Protein AF-A0A7U6QPN7-F1 (afdb_monomer_lite)

Structure (mmCIF, N/CA/C/O backbone):
data_AF-A0A7U6QPN7-F1
#
_entry.id   AF-A0A7U6QPN7-F1
#
loop_
_atom_site.group_PDB
_atom_site.id
_atom_site.type_symbol
_atom_site.label_atom_id
_atom_site.label_alt_id
_atom_site.label_comp_id
_atom_site.label_asym_id
_atom_site.label_entity_id
_atom_site.label_seq_id
_atom_site.pdbx_PDB_ins_code
_atom_site.Cartn_x
_atom_site.Cartn_y
_atom_site.Cartn_z
_atom_site.occupancy
_atom_site.B_iso_or_equiv
_atom_site.auth_seq_id
_atom_site.auth_comp_id
_atom_site.auth_asym_id
_atom_site.auth_atom_id
_atom_site.pdbx_PDB_model_num
ATOM 1 N N . MET A 1 1 ? 4.375 -50.718 -6.827 1.00 40.81 1 MET A N 1
ATOM 2 C CA . MET A 1 1 ? 3.860 -49.339 -6.701 1.00 40.81 1 MET A CA 1
ATOM 3 C C . MET A 1 1 ? 4.878 -48.419 -7.352 1.00 40.81 1 MET A C 1
ATOM 5 O O . MET A 1 1 ? 5.965 -48.275 -6.810 1.00 40.81 1 MET A O 1
ATOM 9 N N . LEU A 1 2 ? 4.597 -47.904 -8.552 1.00 38.38 2 LEU A N 1
ATOM 10 C CA . LEU A 1 2 ? 5.471 -46.912 -9.179 1.00 38.38 2 LEU A CA 1
ATOM 11 C C . LEU A 1 2 ? 5.199 -45.556 -8.524 1.00 38.38 2 LEU A C 1
ATOM 13 O O . LEU A 1 2 ? 4.115 -45.000 -8.673 1.00 38.38 2 LEU A O 1
ATOM 17 N N . SER A 1 3 ? 6.176 -45.067 -7.765 1.00 46.69 3 SER A N 1
ATOM 18 C CA . SER A 1 3 ? 6.217 -43.690 -7.283 1.00 46.69 3 SER A CA 1
ATOM 19 C C . SER A 1 3 ? 6.539 -42.787 -8.473 1.00 46.69 3 SER A C 1
ATOM 21 O O . SER A 1 3 ? 7.643 -42.858 -9.013 1.00 46.69 3 SER A O 1
ATOM 23 N N . LEU A 1 4 ? 5.569 -41.987 -8.925 1.00 43.97 4 LEU A N 1
ATOM 24 C CA . LEU A 1 4 ? 5.863 -40.873 -9.822 1.00 43.97 4 LEU A CA 1
ATOM 25 C C . LEU A 1 4 ? 6.508 -39.765 -8.981 1.00 43.97 4 LEU A C 1
ATOM 27 O O . LEU A 1 4 ? 5.923 -39.373 -7.967 1.00 43.97 4 LEU A O 1
ATOM 31 N N . PRO A 1 5 ? 7.670 -39.222 -9.379 1.00 49.59 5 PRO A N 1
ATOM 32 C CA . PRO A 1 5 ? 8.179 -38.033 -8.730 1.00 49.59 5 PRO A CA 1
ATOM 33 C C . PRO A 1 5 ? 7.186 -36.911 -9.025 1.00 49.59 5 PRO A C 1
ATOM 35 O O . PRO A 1 5 ? 6.870 -36.634 -10.184 1.00 49.59 5 PRO A O 1
ATOM 38 N N . ALA A 1 6 ? 6.688 -36.259 -7.977 1.00 53.28 6 ALA A N 1
ATOM 39 C CA . ALA A 1 6 ? 6.034 -34.970 -8.105 1.00 53.28 6 ALA A CA 1
ATOM 40 C C . ALA A 1 6 ? 7.101 -33.942 -8.502 1.00 53.28 6 ALA A C 1
ATOM 42 O O . ALA A 1 6 ? 7.541 -33.122 -7.702 1.00 53.28 6 ALA A O 1
ATOM 43 N N . LEU A 1 7 ? 7.530 -33.987 -9.762 1.00 46.75 7 LEU A N 1
ATOM 44 C CA . LEU A 1 7 ? 8.028 -32.808 -10.442 1.00 46.75 7 LEU A CA 1
ATOM 45 C C . LEU A 1 7 ? 6.796 -31.931 -10.646 1.00 46.75 7 LEU A C 1
ATOM 47 O O . LEU A 1 7 ? 6.189 -31.903 -11.714 1.00 46.75 7 LEU A O 1
ATOM 51 N N . ALA A 1 8 ? 6.387 -31.255 -9.570 1.00 49.31 8 ALA A N 1
ATOM 52 C CA . ALA A 1 8 ? 5.677 -30.006 -9.700 1.00 49.31 8 ALA A CA 1
ATOM 53 C C . ALA A 1 8 ? 6.588 -29.151 -10.576 1.00 49.31 8 ALA A C 1
ATOM 55 O O . ALA A 1 8 ? 7.622 -28.657 -10.127 1.00 49.31 8 ALA A O 1
ATOM 56 N N . GLY A 1 9 ? 6.256 -29.087 -11.864 1.00 38.34 9 GLY A N 1
ATOM 57 C CA . GLY A 1 9 ? 6.778 -28.083 -12.762 1.00 38.34 9 GLY A CA 1
ATOM 58 C C . GLY A 1 9 ? 6.315 -26.750 -12.207 1.00 38.34 9 GLY A C 1
ATOM 59 O O . GLY A 1 9 ? 5.303 -26.209 -12.640 1.00 3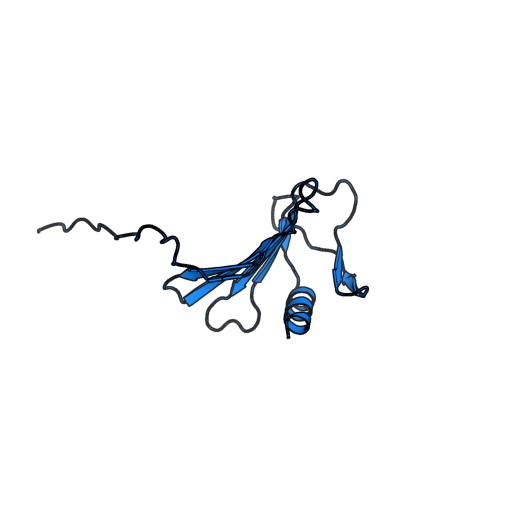8.34 9 GLY A O 1
ATOM 60 N N . TYR A 1 10 ? 7.026 -26.243 -11.202 1.00 45.62 10 TYR A N 1
ATOM 61 C CA . TYR A 1 10 ? 7.094 -24.824 -10.955 1.00 45.62 10 TYR A CA 1
ATOM 62 C C . TYR A 1 10 ? 7.707 -24.294 -12.238 1.00 45.62 10 TYR A C 1
ATOM 64 O O . TYR A 1 10 ? 8.916 -24.399 -12.448 1.00 45.62 10 TYR A O 1
ATOM 72 N N . GLY A 1 11 ? 6.838 -23.881 -13.166 1.00 41.16 11 GLY A N 1
ATOM 73 C CA . GLY A 1 11 ? 7.269 -23.203 -14.371 1.00 41.16 11 GLY A CA 1
ATOM 74 C C . GLY A 1 11 ? 8.285 -22.153 -13.954 1.00 41.16 11 GLY A C 1
ATOM 75 O O . GLY A 1 11 ? 8.136 -21.528 -12.901 1.00 41.16 11 GLY A O 1
ATOM 76 N N . THR A 1 12 ? 9.345 -21.993 -14.739 1.00 44.38 12 THR A N 1
ATOM 77 C CA . THR A 1 12 ? 10.171 -20.793 -14.633 1.00 44.38 12 THR A CA 1
ATOM 78 C C . THR A 1 12 ? 9.196 -19.618 -14.589 1.00 44.38 12 THR A C 1
ATOM 80 O O . THR A 1 12 ? 8.409 -19.538 -15.540 1.00 44.38 12 THR A O 1
ATOM 83 N N . PRO A 1 13 ? 9.148 -18.790 -13.522 1.00 48.97 13 PRO A N 1
ATOM 84 C CA . PRO A 1 13 ? 8.330 -1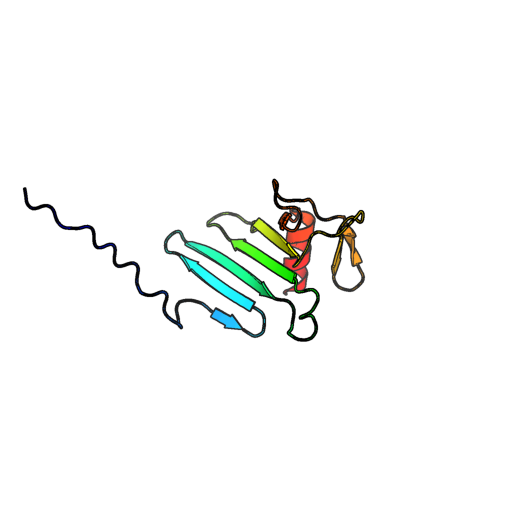7.586 -13.525 1.00 48.97 13 PRO A CA 1
ATOM 85 C C . PRO A 1 13 ? 8.745 -16.845 -14.782 1.00 48.97 13 PRO A C 1
ATOM 87 O O . PRO A 1 13 ? 9.899 -16.423 -14.904 1.00 48.97 13 PRO A O 1
ATOM 90 N N . SER A 1 14 ? 7.894 -16.897 -15.802 1.00 51.81 14 SER A N 1
ATOM 91 C CA . SER A 1 14 ? 8.281 -16.397 -17.100 1.00 51.81 14 SER A CA 1
ATOM 92 C C . SER A 1 14 ? 8.504 -14.908 -16.905 1.00 51.81 14 SER A C 1
ATOM 94 O O . SER A 1 14 ? 7.827 -14.256 -16.107 1.00 51.81 14 SER A O 1
ATOM 96 N N . LYS A 1 15 ? 9.411 -14.343 -17.694 1.00 50.03 15 LYS A N 1
ATOM 97 C CA . LYS A 1 15 ? 9.437 -12.896 -17.941 1.00 50.03 15 LYS A CA 1
ATOM 98 C C . LYS A 1 15 ? 8.052 -12.327 -18.328 1.00 50.03 15 LYS A C 1
ATOM 100 O O . LYS A 1 15 ? 7.888 -11.116 -18.313 1.00 50.03 15 LYS A O 1
ATOM 105 N N . ASP A 1 16 ? 7.079 -13.205 -18.586 1.00 54.22 16 ASP A N 1
ATOM 106 C CA . ASP A 1 16 ? 5.726 -12.963 -19.066 1.00 54.22 16 ASP A CA 1
ATOM 107 C C . ASP A 1 16 ? 4.612 -13.366 -18.067 1.00 54.22 16 ASP A C 1
ATOM 109 O O . ASP A 1 16 ? 3.440 -13.352 -18.438 1.00 54.22 16 ASP A O 1
ATOM 113 N N . SER A 1 17 ? 4.910 -13.769 -16.819 1.00 63.12 17 SER A N 1
ATOM 114 C CA . SER A 1 17 ? 3.866 -14.215 -15.864 1.00 63.12 17 SER A CA 1
ATOM 115 C C . SER A 1 17 ? 3.226 -13.077 -15.057 1.00 63.12 17 SER A C 1
ATOM 117 O O . SER A 1 17 ? 2.527 -13.329 -14.073 1.00 63.12 17 SER A O 1
ATOM 1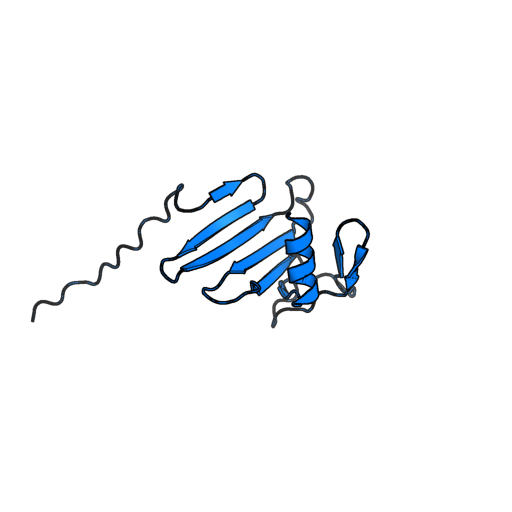19 N N . GLY A 1 18 ? 3.483 -11.827 -15.436 1.00 66.94 18 GLY A N 1
ATOM 120 C CA . GLY A 1 18 ? 2.962 -10.645 -14.765 1.00 66.94 18 GLY A CA 1
ATOM 121 C C . GLY A 1 18 ? 2.745 -9.486 -15.729 1.00 66.94 18 GLY A C 1
ATOM 122 O O . GLY A 1 18 ? 3.354 -9.423 -16.793 1.00 66.94 18 GLY A O 1
ATOM 123 N N . PHE A 1 19 ? 1.859 -8.572 -15.352 1.00 82.12 19 PHE A N 1
ATOM 124 C CA . PHE A 1 19 ? 1.638 -7.321 -16.071 1.00 82.12 19 PHE A CA 1
ATOM 125 C C . PHE A 1 19 ? 2.493 -6.233 -15.425 1.00 82.12 19 PHE A C 1
ATOM 127 O O . PHE A 1 19 ? 2.415 -6.045 -14.212 1.00 82.12 19 PHE A O 1
ATOM 134 N N . VAL A 1 20 ? 3.310 -5.542 -16.217 1.00 86.38 20 VAL A N 1
ATOM 135 C CA . VAL A 1 20 ? 4.128 -4.413 -15.761 1.00 86.38 20 VAL A CA 1
ATOM 136 C C . VAL A 1 20 ? 3.711 -3.177 -16.541 1.00 86.38 20 VAL A C 1
ATOM 138 O O . VAL A 1 20 ? 3.662 -3.211 -17.770 1.00 86.38 20 VAL A O 1
ATOM 141 N N . GLN A 1 21 ? 3.418 -2.100 -15.824 1.00 86.31 21 GLN A N 1
ATOM 142 C CA . GLN A 1 21 ? 3.132 -0.793 -16.397 1.00 86.31 21 GLN A CA 1
ATOM 143 C C . GLN A 1 21 ? 3.763 0.267 -15.502 1.00 86.31 21 GLN A C 1
ATOM 145 O O . GLN A 1 21 ? 3.394 0.378 -14.334 1.00 86.31 21 GLN A O 1
ATOM 150 N N . ASP A 1 22 ? 4.687 1.045 -16.063 1.00 88.88 22 ASP A N 1
ATOM 151 C CA . ASP A 1 22 ? 5.446 2.063 -15.335 1.00 88.88 22 ASP A CA 1
ATOM 152 C C . ASP A 1 22 ? 6.050 1.476 -14.040 1.00 88.88 22 ASP A C 1
ATOM 154 O O . ASP A 1 22 ? 6.693 0.425 -14.079 1.00 88.88 22 ASP A O 1
ATOM 158 N N . ASP A 1 23 ? 5.798 2.103 -12.891 1.00 90.12 23 ASP A N 1
ATOM 159 C CA . ASP A 1 23 ? 6.292 1.662 -11.583 1.00 90.12 23 ASP A CA 1
ATOM 160 C C . ASP A 1 23 ? 5.436 0.553 -10.931 1.00 90.12 23 ASP A C 1
ATOM 162 O O . ASP A 1 23 ? 5.571 0.278 -9.734 1.00 90.12 23 ASP A O 1
ATOM 166 N N . TRP A 1 24 ? 4.523 -0.077 -11.680 1.00 92.19 24 TRP A N 1
ATOM 167 C CA . TRP A 1 24 ? 3.585 -1.079 -11.171 1.00 92.19 24 TRP A CA 1
ATOM 168 C C . TRP A 1 24 ? 3.803 -2.463 -11.771 1.00 92.19 24 TRP A C 1
ATOM 170 O O . TRP A 1 24 ? 4.003 -2.627 -12.974 1.00 92.19 24 TRP A O 1
ATOM 180 N N . GLN A 1 25 ? 3.665 -3.486 -10.928 1.00 93.44 25 GLN A N 1
ATOM 181 C CA . GLN A 1 25 ? 3.693 -4.889 -11.319 1.00 93.44 25 GLN A CA 1
ATOM 182 C C . GLN A 1 25 ? 2.521 -5.661 -10.707 1.00 93.44 25 GLN A C 1
ATOM 184 O O . GLN A 1 25 ? 2.239 -5.557 -9.514 1.00 93.44 25 GLN A O 1
ATOM 189 N N . VAL A 1 26 ? 1.880 -6.504 -11.516 1.00 94.69 26 VAL A N 1
ATOM 190 C CA . VAL A 1 26 ? 0.837 -7.445 -11.101 1.00 94.69 26 VAL A CA 1
ATOM 191 C C . VAL A 1 26 ? 1.300 -8.871 -11.362 1.00 94.69 26 VAL A C 1
ATOM 193 O O . VAL A 1 26 ? 1.649 -9.208 -12.490 1.00 94.69 26 VAL A O 1
ATOM 196 N N . VAL A 1 27 ? 1.238 -9.726 -10.344 1.00 94.44 27 VAL A N 1
ATOM 197 C CA . VAL A 1 27 ? 1.503 -11.168 -10.457 1.00 94.44 27 VAL A CA 1
ATOM 198 C C . VAL A 1 27 ? 0.361 -11.932 -9.807 1.00 94.44 27 VAL A C 1
ATOM 200 O O . VAL A 1 27 ? -0.004 -11.645 -8.668 1.00 94.44 27 VAL A O 1
ATOM 203 N N . CYS A 1 28 ? -0.196 -12.917 -10.506 1.00 93.88 28 CYS A N 1
ATOM 204 C CA . CYS A 1 28 ? -1.264 -13.767 -9.987 1.00 93.88 28 CYS A CA 1
ATOM 205 C C . CYS A 1 28 ? -0.833 -15.232 -9.955 1.00 93.88 28 CYS A C 1
ATOM 207 O O . CYS A 1 28 ? -0.047 -15.676 -10.790 1.00 93.88 28 CYS A O 1
ATOM 209 N N . ASP A 1 29 ? -1.390 -15.992 -9.017 1.00 92.81 29 ASP A N 1
ATOM 210 C CA . ASP A 1 29 ? -1.203 -17.439 -8.933 1.00 92.81 29 ASP A CA 1
ATOM 211 C C . ASP A 1 29 ? -2.513 -18.210 -9.191 1.00 92.81 29 ASP A C 1
ATOM 213 O O . ASP A 1 29 ? -3.607 -17.648 -9.325 1.00 92.81 29 ASP A O 1
ATOM 217 N N . ASN A 1 30 ? -2.410 -19.538 -9.271 1.00 91.31 30 ASN A N 1
ATOM 218 C CA . ASN A 1 30 ? -3.537 -20.425 -9.569 1.00 91.31 30 ASN A CA 1
ATOM 219 C C . ASN A 1 30 ? -4.588 -20.511 -8.444 1.00 91.31 30 ASN A C 1
ATOM 221 O O . ASN A 1 30 ? -5.677 -21.042 -8.674 1.00 91.31 30 ASN A O 1
ATOM 225 N N . THR A 1 31 ? -4.318 -19.955 -7.259 1.00 92.31 31 THR A N 1
ATOM 226 C CA . THR A 1 31 ? -5.313 -19.803 -6.186 1.00 92.31 31 THR A CA 1
ATOM 227 C C . THR A 1 31 ? -6.268 -18.637 -6.446 1.00 92.31 31 THR A C 1
ATOM 229 O O . THR A 1 31 ? -7.199 -18.418 -5.671 1.00 92.31 31 THR A O 1
ATOM 232 N N . ARG A 1 32 ? -6.082 -17.924 -7.571 1.00 92.56 32 ARG A N 1
ATOM 233 C CA . ARG A 1 32 ? -6.785 -16.683 -7.931 1.00 92.56 32 ARG A CA 1
ATOM 234 C C . ARG A 1 32 ? -6.460 -15.539 -6.973 1.00 92.56 32 ARG A C 1
ATOM 236 O O . ARG A 1 32 ? -7.270 -14.630 -6.803 1.00 92.56 32 ARG A O 1
ATOM 243 N N . THR A 1 33 ? -5.281 -15.601 -6.361 1.00 95.69 33 THR A N 1
ATOM 244 C CA . THR A 1 33 ? -4.711 -14.502 -5.593 1.00 95.69 33 THR A CA 1
ATOM 245 C C . THR A 1 33 ? -3.806 -13.696 -6.511 1.00 95.69 33 THR A C 1
ATOM 247 O O . THR A 1 33 ? -2.988 -14.266 -7.231 1.00 95.69 33 THR A O 1
ATOM 250 N N . CYS A 1 34 ? -3.945 -12.374 -6.483 1.00 96.06 34 CYS A N 1
ATOM 251 C CA . CYS A 1 34 ? -3.069 -11.459 -7.206 1.00 96.06 34 CYS A CA 1
ATOM 252 C C . CYS A 1 34 ? -2.343 -10.536 -6.231 1.00 96.06 34 CYS A C 1
ATOM 254 O O . CYS A 1 34 ? -2.918 -10.069 -5.246 1.00 96.06 34 CYS A O 1
ATOM 256 N N . ARG A 1 35 ? -1.081 -10.249 -6.530 1.00 97.19 35 ARG A N 1
ATOM 257 C CA . ARG A 1 35 ? -0.260 -9.251 -5.852 1.00 97.19 35 ARG A CA 1
ATOM 258 C C . ARG A 1 35 ? -0.005 -8.102 -6.809 1.00 97.19 35 ARG A C 1
ATOM 260 O O . ARG A 1 35 ? 0.461 -8.336 -7.919 1.00 97.19 35 ARG A O 1
ATOM 267 N N . VAL A 1 36 ? -0.324 -6.890 -6.371 1.00 96.06 36 VAL A N 1
ATOM 268 C CA . VAL A 1 36 ? -0.086 -5.649 -7.112 1.00 96.06 36 VAL A CA 1
ATOM 269 C C . VAL A 1 36 ? 0.914 -4.828 -6.317 1.00 96.06 36 VAL A C 1
ATOM 271 O O . VAL A 1 36 ? 0.585 -4.356 -5.229 1.00 96.06 36 VAL A O 1
ATOM 274 N N . ALA A 1 37 ? 2.131 -4.705 -6.826 1.00 96.00 37 ALA A N 1
ATOM 275 C CA . ALA A 1 37 ? 3.187 -3.913 -6.220 1.00 96.00 37 ALA A CA 1
ATOM 276 C C . ALA A 1 37 ? 3.362 -2.606 -6.996 1.00 96.00 37 ALA A C 1
ATOM 278 O O . ALA A 1 37 ? 3.409 -2.629 -8.223 1.00 96.00 37 ALA A O 1
ATOM 279 N N . GLY A 1 38 ? 3.445 -1.490 -6.279 1.00 94.44 38 GLY A N 1
ATOM 280 C CA . GLY A 1 38 ? 3.833 -0.189 -6.815 1.00 94.44 38 GLY A CA 1
ATOM 281 C C . GLY A 1 38 ? 5.119 0.271 -6.146 1.00 94.44 38 GLY A C 1
ATOM 282 O O . GLY A 1 38 ? 5.245 0.158 -4.922 1.00 94.44 38 GLY A O 1
ATOM 283 N N . TYR A 1 39 ? 6.062 0.776 -6.930 1.00 93.19 39 TYR A N 1
ATOM 284 C CA . TYR A 1 39 ? 7.371 1.222 -6.465 1.00 93.19 39 TYR A CA 1
ATOM 285 C C . TYR A 1 39 ? 7.495 2.743 -6.589 1.00 93.19 39 TYR A C 1
ATOM 287 O O . TYR A 1 39 ? 6.867 3.374 -7.433 1.00 93.19 39 TYR A O 1
ATOM 295 N N . SER A 1 40 ? 8.265 3.366 -5.702 1.00 92.12 40 SER A N 1
ATOM 296 C CA . SER A 1 40 ? 8.637 4.772 -5.850 1.00 92.12 40 SER A CA 1
ATOM 297 C C . SER A 1 40 ? 9.515 4.951 -7.084 1.00 92.12 40 SER A C 1
ATOM 299 O O . SER A 1 40 ? 10.399 4.126 -7.308 1.00 92.12 40 SER A O 1
ATOM 301 N N . SER A 1 41 ? 9.337 6.056 -7.806 1.00 86.50 41 SER A N 1
ATOM 302 C CA . SER A 1 41 ? 10.150 6.361 -8.982 1.00 86.50 41 SER A CA 1
ATOM 303 C C . SER A 1 41 ? 11.638 6.492 -8.645 1.00 86.50 41 SER A C 1
ATOM 305 O O . SER A 1 41 ? 12.018 6.806 -7.508 1.00 86.50 41 SER A O 1
ATOM 307 N N . ASP A 1 42 ? 12.480 6.342 -9.666 1.00 79.38 42 ASP A N 1
ATOM 308 C CA . ASP A 1 42 ? 13.944 6.415 -9.557 1.00 79.38 42 ASP A CA 1
ATOM 309 C C . ASP A 1 42 ? 14.459 7.746 -8.980 1.00 79.38 42 ASP A C 1
ATOM 311 O O . ASP A 1 42 ? 15.537 7.803 -8.392 1.00 79.38 42 ASP A O 1
ATOM 315 N N . ALA A 1 43 ? 13.669 8.822 -9.066 1.00 77.25 43 ALA A N 1
ATOM 316 C CA . ALA A 1 43 ? 13.988 10.109 -8.445 1.00 77.25 43 ALA A CA 1
ATOM 317 C C . ALA A 1 43 ? 14.029 10.053 -6.900 1.00 77.25 43 ALA A C 1
ATOM 319 O O . ALA A 1 43 ? 14.533 10.975 -6.261 1.00 77.25 43 ALA A O 1
ATOM 320 N N . SER A 1 44 ? 13.505 8.981 -6.298 1.00 80.12 44 SER A N 1
ATOM 321 C CA . SER A 1 44 ? 13.389 8.761 -4.848 1.00 80.12 44 SER A CA 1
ATOM 322 C C . SER A 1 44 ? 14.355 7.692 -4.313 1.00 80.12 44 SER A C 1
ATOM 324 O O . SER A 1 44 ? 14.134 7.149 -3.230 1.00 80.12 44 SER A O 1
ATOM 326 N N . ILE A 1 45 ? 15.434 7.389 -5.045 1.00 79.00 45 ILE A N 1
ATOM 327 C CA . ILE A 1 45 ? 16.331 6.252 -4.767 1.00 79.00 45 ILE A CA 1
ATOM 328 C C . ILE A 1 45 ? 16.974 6.250 -3.370 1.00 79.00 45 ILE A C 1
ATOM 330 O O . ILE A 1 45 ? 17.294 5.186 -2.847 1.00 79.00 45 ILE A O 1
ATOM 334 N N . ASP A 1 46 ? 17.117 7.414 -2.732 1.00 83.94 46 ASP A N 1
ATOM 335 C CA . ASP A 1 46 ? 17.686 7.520 -1.381 1.00 83.94 46 ASP A CA 1
ATOM 336 C C . ASP A 1 46 ? 16.706 7.080 -0.280 1.00 83.94 46 ASP A C 1
ATOM 338 O O . ASP A 1 46 ? 17.111 6.762 0.842 1.00 83.94 46 ASP A O 1
ATOM 342 N N . LYS A 1 47 ? 15.398 7.098 -0.568 1.00 86.50 47 LYS A N 1
ATOM 343 C CA . LYS A 1 47 ? 14.324 6.736 0.369 1.00 86.50 47 LYS A CA 1
ATOM 344 C C . LYS A 1 47 ? 13.188 6.011 -0.362 1.00 86.50 47 LYS A C 1
ATOM 346 O O . LYS A 1 47 ? 12.068 6.530 -0.392 1.00 86.50 47 LYS A O 1
ATOM 351 N N . PRO A 1 48 ? 13.449 4.829 -0.947 1.00 90.50 48 PRO A N 1
ATOM 352 C CA . PRO A 1 48 ? 12.442 4.135 -1.720 1.00 90.50 48 PRO A CA 1
ATOM 353 C C . PRO A 1 48 ? 11.279 3.683 -0.838 1.00 90.50 48 PRO A C 1
ATOM 355 O O . PRO A 1 48 ? 11.430 3.351 0.344 1.00 90.50 48 PRO A O 1
ATOM 358 N N . VAL A 1 49 ? 10.099 3.671 -1.438 1.00 92.38 49 VAL A N 1
ATOM 359 C CA . VAL A 1 49 ? 8.860 3.209 -0.817 1.00 92.38 49 VAL A CA 1
ATOM 360 C C . VAL A 1 49 ? 8.190 2.252 -1.783 1.00 92.38 49 VAL A C 1
ATOM 362 O O . VAL A 1 49 ? 8.212 2.468 -2.992 1.00 92.38 49 VAL A O 1
ATOM 365 N N . SER A 1 50 ? 7.578 1.199 -1.258 1.00 95.00 50 SER A N 1
ATOM 366 C CA . SER A 1 50 ? 6.699 0.347 -2.052 1.00 95.00 50 SER A CA 1
ATOM 367 C C . SER A 1 50 ? 5.351 0.164 -1.376 1.00 95.00 50 SER A C 1
ATOM 369 O O . SER A 1 50 ? 5.234 0.219 -0.149 1.00 95.00 50 SER A O 1
ATOM 371 N N . VAL A 1 51 ? 4.329 -0.048 -2.195 1.00 96.00 51 VAL A N 1
ATOM 372 C CA . VAL A 1 51 ? 2.990 -0.450 -1.771 1.00 96.00 51 VAL A CA 1
ATOM 373 C C . VAL A 1 51 ? 2.689 -1.825 -2.348 1.00 96.00 51 VAL A C 1
ATOM 375 O O . VAL A 1 51 ? 2.990 -2.091 -3.507 1.00 96.00 51 VAL A O 1
ATOM 378 N N . LEU A 1 52 ? 2.093 -2.702 -1.547 1.00 97.56 52 LEU A N 1
ATOM 379 C CA . LEU A 1 52 ? 1.671 -4.034 -1.959 1.00 97.56 52 LEU A CA 1
ATOM 380 C C . LEU A 1 52 ? 0.191 -4.224 -1.651 1.00 97.56 52 LEU A C 1
ATOM 382 O O . LEU A 1 52 ? -0.209 -4.193 -0.488 1.00 97.56 52 LEU A O 1
ATOM 386 N N . PHE A 1 53 ? -0.602 -4.514 -2.678 1.00 97.81 53 PHE A N 1
ATOM 387 C CA . PHE A 1 53 ? -1.961 -5.020 -2.535 1.00 97.81 53 PHE A CA 1
ATOM 388 C C . PHE A 1 53 ? -1.979 -6.532 -2.737 1.00 97.81 53 PHE A C 1
ATOM 390 O O . PHE A 1 53 ? -1.429 -7.040 -3.710 1.00 97.81 53 PHE A O 1
ATOM 397 N N . THR A 1 54 ? -2.651 -7.254 -1.844 1.00 98.00 54 THR A N 1
ATOM 398 C CA . THR A 1 54 ? -2.992 -8.669 -2.013 1.00 98.00 54 THR A CA 1
ATOM 399 C C . THR A 1 54 ? -4.494 -8.784 -2.226 1.00 98.00 54 THR A C 1
ATOM 401 O O . THR A 1 54 ? -5.289 -8.560 -1.308 1.00 98.00 54 THR A O 1
ATOM 404 N N . VAL A 1 55 ? -4.874 -9.112 -3.455 1.00 97.50 55 VAL A N 1
ATOM 405 C CA . VAL A 1 55 ? -6.254 -9.336 -3.875 1.00 97.50 55 VAL A CA 1
ATOM 406 C C . VAL A 1 55 ? -6.543 -10.825 -3.746 1.00 97.50 55 VAL A C 1
ATOM 408 O O . VAL A 1 55 ? -5.999 -11.631 -4.498 1.00 97.50 55 VAL A O 1
ATOM 411 N N . SER A 1 56 ? -7.401 -11.179 -2.796 1.00 97.44 56 SER A N 1
ATOM 412 C CA . SER A 1 56 ? -7.840 -12.558 -2.580 1.00 97.44 56 SER A CA 1
ATOM 413 C C . SER A 1 56 ? -9.217 -12.796 -3.206 1.00 97.44 56 SER A C 1
ATOM 415 O O . SER A 1 56 ? -10.055 -11.887 -3.227 1.00 97.44 56 SER A O 1
ATOM 417 N N . PRO A 1 57 ? -9.511 -14.018 -3.682 1.00 96.19 57 PRO A N 1
ATOM 418 C CA . PRO A 1 57 ? -10.803 -14.317 -4.280 1.00 96.19 57 PRO A CA 1
ATOM 419 C C . PRO A 1 57 ? -11.937 -14.111 -3.269 1.00 96.19 57 PRO A C 1
ATOM 421 O O . PRO A 1 57 ? -11.847 -14.541 -2.121 1.00 96.19 57 PRO A O 1
ATOM 424 N N . LYS A 1 58 ? -13.037 -13.496 -3.726 1.00 94.62 58 LYS A N 1
ATOM 425 C CA . LYS A 1 58 ? -14.245 -13.205 -2.924 1.00 94.62 58 LYS A CA 1
ATOM 426 C C . LYS A 1 58 ? -14.020 -12.248 -1.742 1.00 94.62 58 LYS A C 1
ATOM 428 O O . LYS A 1 58 ? -14.876 -12.167 -0.865 1.00 94.62 58 LYS A O 1
ATOM 433 N N . VAL A 1 59 ? -12.917 -11.503 -1.728 1.00 96.50 59 VAL A N 1
ATOM 434 C CA . VAL A 1 59 ? -12.677 -10.428 -0.759 1.00 96.50 59 VAL A CA 1
ATOM 435 C C . VAL A 1 59 ? -12.852 -9.090 -1.472 1.00 96.50 59 VAL A C 1
ATOM 437 O O . VAL A 1 59 ? -12.173 -8.818 -2.455 1.00 96.50 59 VAL A O 1
ATOM 440 N N . ALA A 1 60 ? -13.793 -8.268 -1.000 1.00 93.94 60 ALA A N 1
ATOM 441 C CA . ALA A 1 60 ? -14.158 -7.017 -1.671 1.00 93.94 60 ALA A CA 1
ATOM 442 C C . ALA A 1 60 ? -13.038 -5.964 -1.645 1.00 93.94 60 ALA A C 1
ATOM 444 O O . ALA A 1 60 ? -12.888 -5.203 -2.596 1.00 93.94 60 ALA A O 1
ATOM 445 N N . LEU A 1 61 ? -12.259 -5.931 -0.561 1.00 96.62 61 LEU A N 1
ATOM 446 C CA . LEU A 1 61 ? -11.164 -4.991 -0.366 1.00 96.62 61 LEU A CA 1
ATOM 447 C C . LEU A 1 61 ? -9.847 -5.766 -0.217 1.00 96.62 61 LEU A C 1
ATOM 449 O O . LEU A 1 61 ? -9.773 -6.642 0.647 1.00 96.62 61 LEU A O 1
ATOM 453 N N . PRO A 1 62 ? -8.811 -5.481 -1.023 1.00 97.44 62 PRO A N 1
ATOM 454 C CA . PRO A 1 62 ? -7.525 -6.148 -0.873 1.00 97.44 62 PRO A CA 1
ATOM 455 C C . PRO A 1 62 ? -6.880 -5.816 0.474 1.00 97.44 62 PRO A C 1
ATOM 457 O O . PRO A 1 62 ? -7.108 -4.749 1.043 1.00 97.44 62 PRO A O 1
ATOM 460 N N . LYS A 1 63 ? -6.005 -6.700 0.960 1.00 97.75 63 LYS A N 1
ATOM 461 C CA . LYS A 1 63 ? -5.049 -6.305 2.002 1.00 97.75 63 LYS A CA 1
ATOM 462 C C . LYS A 1 63 ? -4.030 -5.367 1.361 1.00 97.75 63 LYS A C 1
ATOM 464 O O . LYS A 1 63 ? -3.526 -5.699 0.293 1.00 97.75 63 LYS A O 1
ATOM 469 N N . ALA A 1 64 ? -3.700 -4.252 2.004 1.00 97.75 64 ALA A N 1
ATOM 470 C CA . ALA A 1 64 ? -2.673 -3.342 1.513 1.00 97.75 64 ALA A CA 1
ATOM 471 C C . ALA A 1 64 ? -1.605 -3.070 2.573 1.00 97.75 64 ALA A C 1
ATOM 473 O O . ALA A 1 64 ? -1.914 -2.922 3.757 1.00 97.75 64 ALA A O 1
ATOM 474 N N . GLN A 1 65 ? -0.351 -3.019 2.134 1.00 97.62 65 GLN A N 1
ATOM 475 C CA . GLN A 1 65 ? 0.812 -2.775 2.979 1.00 97.62 65 GLN A CA 1
ATOM 476 C C . GLN A 1 65 ? 1.735 -1.752 2.321 1.00 97.62 65 GLN A C 1
ATOM 478 O O . GLN A 1 65 ? 1.813 -1.693 1.096 1.00 97.62 65 GLN A O 1
ATOM 483 N N . ILE A 1 66 ? 2.438 -0.966 3.133 1.00 96.00 66 ILE A N 1
ATOM 484 C CA . ILE A 1 66 ? 3.503 -0.061 2.696 1.00 96.00 66 ILE A CA 1
ATOM 485 C C . ILE A 1 66 ? 4.808 -0.517 3.338 1.00 96.00 66 ILE A C 1
ATOM 487 O O . ILE A 1 66 ? 4.860 -0.728 4.548 1.00 96.00 66 ILE A O 1
ATOM 491 N N . GLN A 1 67 ? 5.859 -0.629 2.534 1.00 94.81 67 GLN A N 1
ATOM 492 C CA . GLN A 1 67 ? 7.219 -0.871 2.999 1.00 94.81 67 GLN A CA 1
ATOM 493 C C . GLN A 1 67 ? 8.063 0.372 2.735 1.00 94.81 67 GLN A C 1
ATOM 495 O O . GLN A 1 67 ? 8.154 0.846 1.600 1.00 94.81 67 GLN A O 1
ATOM 500 N N . LEU A 1 68 ? 8.709 0.871 3.783 1.00 91.81 68 LEU A N 1
ATOM 501 C CA . LEU A 1 68 ? 9.707 1.931 3.691 1.00 91.81 68 LEU A CA 1
ATOM 502 C C . LEU A 1 68 ? 11.112 1.316 3.622 1.00 91.81 68 LEU A C 1
ATOM 504 O O . LEU A 1 68 ? 11.353 0.242 4.178 1.00 91.81 68 LEU A O 1
ATOM 508 N N . ALA A 1 69 ? 12.055 2.008 2.979 1.00 87.19 69 ALA A N 1
ATOM 509 C CA . ALA A 1 69 ? 13.455 1.574 2.891 1.00 87.19 69 ALA A CA 1
ATOM 510 C C . ALA A 1 69 ? 14.146 1.417 4.252 1.00 87.19 69 ALA A C 1
ATOM 512 O O . ALA A 1 69 ? 15.074 0.629 4.413 1.00 87.19 69 ALA A O 1
ATOM 513 N N . SER A 1 70 ? 13.727 2.211 5.234 1.00 82.19 70 SER A N 1
ATOM 514 C CA . SER A 1 70 ? 14.266 2.176 6.586 1.00 82.19 70 SER A CA 1
ATOM 515 C C . SER A 1 70 ? 13.199 2.578 7.593 1.00 82.19 70 SER A C 1
ATOM 517 O O . SER A 1 70 ? 12.203 3.225 7.261 1.00 82.19 70 SER A O 1
ATOM 519 N N . LYS A 1 71 ? 13.417 2.183 8.847 1.00 74.56 71 LYS A N 1
ATOM 520 C CA . LYS A 1 71 ? 12.561 2.578 9.961 1.00 74.56 71 LYS A CA 1
ATOM 521 C C . LYS A 1 71 ? 12.558 4.100 10.092 1.00 74.56 71 LYS A C 1
ATOM 523 O O . LYS A 1 71 ? 13.613 4.715 10.242 1.00 74.56 71 LYS A O 1
ATOM 528 N N . VAL A 1 72 ? 11.371 4.694 10.154 1.00 71.69 72 VAL A N 1
ATOM 529 C CA . VAL A 1 72 ? 11.230 6.114 10.486 1.00 71.69 72 VAL A CA 1
ATOM 530 C C . VAL A 1 72 ? 11.558 6.294 11.972 1.00 71.69 72 VAL A C 1
ATOM 532 O O . VAL A 1 72 ? 10.948 5.667 12.844 1.00 71.69 72 VAL A O 1
ATOM 535 N N . SER A 1 73 ? 12.595 7.072 12.290 1.00 61.66 73 SER A N 1
ATOM 536 C CA . SER A 1 73 ? 13.017 7.281 13.677 1.00 61.66 73 SER A CA 1
AT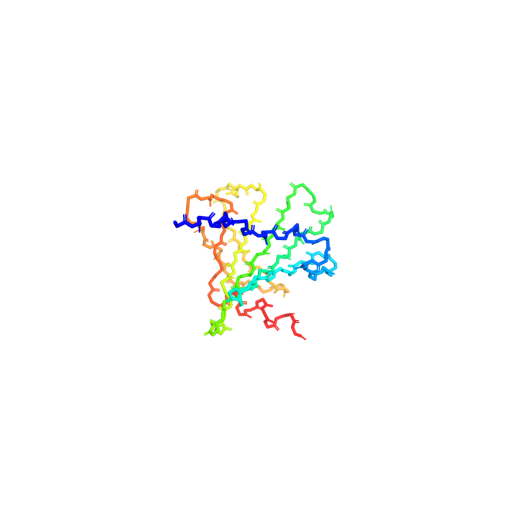OM 537 C C . SER A 1 73 ? 12.084 8.278 14.370 1.00 61.66 73 SER A C 1
ATOM 539 O O . SER A 1 73 ? 11.957 9.402 13.903 1.00 61.66 73 SER A O 1
ATOM 541 N N . LYS A 1 74 ? 11.494 7.886 15.508 1.00 57.59 74 LYS A N 1
ATOM 542 C CA . LYS A 1 74 ? 10.644 8.688 16.423 1.00 57.59 74 LYS A CA 1
ATOM 543 C C . LYS A 1 74 ? 9.322 9.240 15.860 1.00 57.59 74 LYS A C 1
ATOM 545 O O . LYS A 1 74 ? 8.396 9.395 16.652 1.00 57.59 74 LYS A O 1
ATOM 550 N N . ASP A 1 75 ? 9.196 9.438 14.552 1.00 62.97 75 ASP A N 1
ATOM 551 C CA . ASP A 1 75 ? 7.986 9.969 13.922 1.00 62.97 75 ASP A CA 1
ATOM 552 C C . ASP A 1 75 ? 7.032 8.873 13.432 1.00 62.97 75 ASP A C 1
ATOM 554 O O . ASP A 1 75 ? 7.429 7.781 13.016 1.00 62.97 75 ASP A O 1
ATOM 558 N N . LYS A 1 76 ? 5.735 9.178 13.492 1.00 77.94 76 LYS A N 1
ATOM 559 C CA . LYS A 1 76 ? 4.662 8.345 12.945 1.00 77.94 76 LYS A CA 1
ATOM 560 C C . LYS A 1 76 ? 4.591 8.571 11.434 1.00 77.94 76 LYS A C 1
ATOM 562 O O . LYS A 1 76 ? 4.424 9.704 11.001 1.00 77.94 76 LYS A O 1
ATOM 567 N N . ALA A 1 77 ? 4.683 7.509 10.636 1.00 88.25 77 ALA A N 1
ATOM 568 C CA . ALA A 1 77 ? 4.430 7.604 9.199 1.00 88.25 77 ALA A CA 1
ATOM 569 C C . ALA A 1 77 ? 2.936 7.871 8.947 1.00 88.25 77 ALA A C 1
ATOM 571 O O . ALA A 1 77 ? 2.088 7.303 9.634 1.00 88.25 77 ALA A O 1
ATOM 572 N N . GLU A 1 78 ? 2.599 8.710 7.972 1.00 93.00 78 GLU A N 1
ATOM 573 C CA . GLU A 1 78 ? 1.216 9.077 7.641 1.00 93.00 78 GLU A CA 1
ATOM 574 C C . GLU A 1 78 ? 0.920 8.852 6.160 1.00 93.00 78 GLU A C 1
ATOM 576 O O . GLU A 1 78 ? 1.801 9.008 5.314 1.00 93.00 78 GLU A O 1
ATOM 581 N N . LEU A 1 79 ? -0.337 8.535 5.839 1.00 94.62 79 LEU A N 1
ATOM 582 C CA . LEU A 1 79 ? -0.794 8.457 4.454 1.00 94.62 79 LEU A CA 1
ATOM 583 C C . LEU A 1 79 ? -1.372 9.797 4.000 1.00 94.62 79 LEU A C 1
ATOM 585 O O . LEU A 1 79 ? -2.388 10.252 4.529 1.00 94.62 79 LEU A O 1
ATOM 589 N N . TRP A 1 80 ? -0.785 10.367 2.953 1.00 95.25 80 TRP A N 1
ATOM 590 C CA . TRP A 1 80 ? -1.281 11.568 2.289 1.00 95.25 80 TRP A CA 1
ATOM 591 C C . TRP A 1 80 ? -1.579 11.267 0.821 1.00 95.25 80 TRP A C 1
ATOM 593 O O . TRP A 1 80 ? -0.721 10.753 0.112 1.00 95.25 80 TRP A O 1
ATOM 603 N N . LEU A 1 81 ? -2.785 11.604 0.356 1.00 94.56 81 LEU A N 1
ATOM 604 C CA . LEU A 1 81 ? -3.182 11.480 -1.053 1.00 94.56 81 LEU A CA 1
ATOM 605 C C . LEU A 1 81 ? -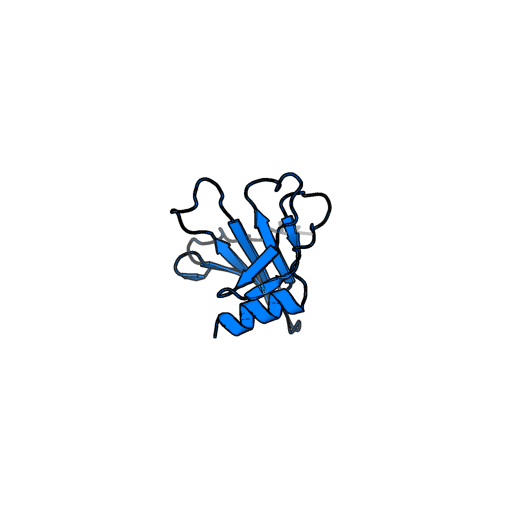3.733 12.823 -1.530 1.00 94.56 81 LEU A C 1
ATOM 607 O O . LEU A 1 81 ? -4.722 13.302 -0.971 1.00 94.56 81 LEU A O 1
ATOM 611 N N . ASN A 1 82 ? -3.118 13.423 -2.553 1.00 92.88 82 ASN A N 1
ATOM 612 C CA . ASN A 1 82 ? -3.521 14.709 -3.145 1.00 92.88 82 ASN A CA 1
ATOM 613 C C . ASN A 1 82 ? -3.821 15.780 -2.076 1.00 92.88 82 ASN A C 1
ATOM 615 O O . ASN A 1 82 ? -4.937 16.289 -1.987 1.00 92.88 82 ASN A O 1
ATOM 619 N N . ASN A 1 83 ? -2.839 16.048 -1.205 1.00 93.56 83 ASN A N 1
ATOM 620 C CA . ASN A 1 83 ? -2.909 17.010 -0.092 1.00 93.56 83 ASN A CA 1
ATOM 621 C C . ASN A 1 83 ? -3.941 16.700 1.009 1.00 93.56 83 ASN A C 1
ATOM 623 O O . ASN A 1 83 ? -4.132 17.514 1.912 1.00 93.56 83 ASN A O 1
ATOM 627 N N . LYS A 1 84 ? -4.574 15.523 0.998 1.00 96.19 84 LYS A N 1
ATOM 628 C CA . LYS A 1 84 ? -5.467 15.070 2.070 1.00 96.19 84 LYS A CA 1
ATOM 629 C C . LYS A 1 84 ? -4.792 14.006 2.932 1.00 96.19 84 LYS A C 1
ATOM 631 O O . LYS A 1 84 ? -4.352 12.980 2.417 1.00 96.19 84 LYS A O 1
ATOM 636 N N . ASN A 1 85 ? -4.782 14.232 4.244 1.00 96.44 85 ASN A N 1
ATOM 637 C CA . ASN A 1 85 ? -4.274 13.286 5.236 1.00 96.44 85 ASN A CA 1
ATOM 638 C C . ASN A 1 85 ? -5.325 12.198 5.553 1.00 96.44 85 ASN A C 1
ATOM 640 O O . ASN A 1 85 ? -6.495 12.501 5.810 1.00 96.44 85 ASN A O 1
ATOM 644 N N . TYR A 1 86 ? -4.907 10.932 5.537 1.00 96.56 86 TYR A N 1
ATOM 645 C CA . TYR A 1 86 ? -5.707 9.745 5.868 1.00 96.56 86 TYR A CA 1
ATOM 646 C C . TYR A 1 86 ? -5.268 9.063 7.173 1.00 96.56 86 TYR A C 1
ATOM 648 O O . TYR A 1 86 ? -5.778 7.995 7.516 1.00 96.56 86 TYR A O 1
ATOM 656 N N . GLY A 1 87 ? -4.377 9.703 7.925 1.00 95.06 87 GLY A N 1
ATOM 657 C CA . GLY A 1 87 ? -3.930 9.310 9.252 1.00 95.06 87 GLY A CA 1
ATOM 658 C C . GLY A 1 87 ? -2.653 8.475 9.255 1.00 95.06 87 GLY A C 1
ATOM 659 O O . GLY A 1 87 ? -2.084 8.130 8.217 1.00 95.06 87 GLY A O 1
ATOM 660 N N . THR A 1 88 ? -2.226 8.140 10.470 1.00 93.62 88 THR A N 1
ATOM 661 C CA . THR A 1 88 ? -1.016 7.369 10.756 1.00 93.62 88 THR A CA 1
ATOM 662 C C . THR A 1 88 ? -1.092 5.927 10.241 1.00 93.62 88 THR A C 1
ATOM 664 O O . THR A 1 88 ? -2.101 5.238 10.415 1.00 93.62 88 THR A O 1
ATOM 667 N N . LEU A 1 89 ? 0.009 5.459 9.655 1.00 92.38 89 LEU A N 1
ATOM 668 C CA . LEU A 1 89 ? 0.244 4.072 9.268 1.00 92.38 89 LEU A CA 1
ATOM 669 C C . LEU A 1 89 ? 0.482 3.193 10.503 1.00 92.38 89 LEU A C 1
ATOM 671 O O . LEU A 1 89 ? 1.180 3.596 11.435 1.00 92.38 89 LEU A O 1
ATOM 675 N N . GLN A 1 90 ? -0.07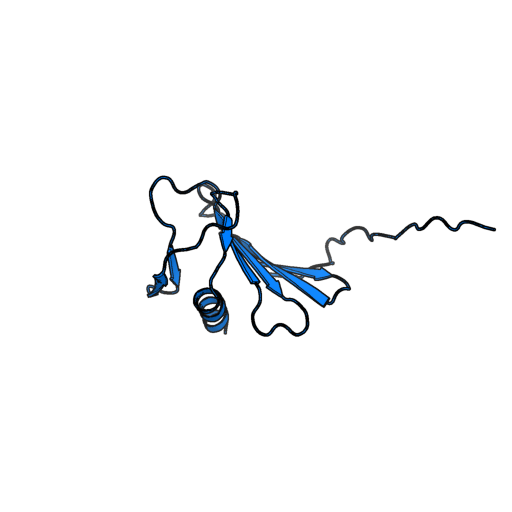7 1.984 10.509 1.00 89.81 90 GLN A N 1
ATOM 676 C CA . GLN A 1 90 ? 0.088 1.044 11.620 1.00 89.81 90 GLN A CA 1
ATOM 677 C C . GLN A 1 90 ? 1.233 0.075 11.311 1.00 89.81 90 GLN A C 1
ATOM 679 O O . GLN A 1 90 ? 1.178 -0.560 10.260 1.00 89.81 90 GLN A O 1
ATOM 684 N N . PRO A 1 91 ? 2.262 -0.057 12.168 1.00 90.12 91 PRO A N 1
ATOM 685 C CA . PRO A 1 91 ? 3.327 -1.033 11.956 1.00 90.12 91 PRO A CA 1
ATOM 686 C C . PRO A 1 91 ? 2.768 -2.454 11.820 1.00 90.12 91 PRO A C 1
ATOM 688 O O . PRO A 1 91 ? 1.883 -2.853 12.580 1.00 90.12 91 PRO A O 1
ATOM 691 N N . ALA A 1 92 ? 3.294 -3.213 10.865 1.00 88.50 92 ALA A N 1
ATOM 692 C CA . ALA A 1 92 ? 2.887 -4.584 10.607 1.00 88.50 92 ALA A CA 1
ATOM 693 C C . ALA A 1 92 ? 3.858 -5.557 11.287 1.00 88.50 92 ALA A C 1
ATOM 695 O O . ALA A 1 92 ? 4.969 -5.803 10.819 1.00 88.50 92 ALA A O 1
ATOM 696 N N . GLY A 1 93 ? 3.422 -6.155 12.395 1.00 83.38 93 GLY A N 1
ATOM 697 C CA . GLY A 1 93 ? 4.227 -7.137 13.122 1.00 83.38 93 GLY A CA 1
ATOM 698 C C . GLY A 1 93 ? 5.500 -6.531 13.725 1.00 83.38 93 GLY A C 1
ATOM 699 O O . GLY A 1 93 ? 5.474 -5.438 14.286 1.00 83.38 93 GLY A O 1
ATOM 700 N N . SER A 1 94 ? 6.607 -7.275 13.661 1.00 81.31 94 SER A N 1
ATOM 701 C CA . SER A 1 94 ? 7.898 -6.874 14.238 1.00 81.31 94 SER A CA 1
ATOM 702 C C . SER A 1 94 ? 8.808 -6.114 13.270 1.00 81.31 94 SER A C 1
ATOM 704 O O . SER A 1 94 ? 9.842 -5.603 13.700 1.00 81.31 94 SER A O 1
ATOM 706 N N . ASP A 1 95 ? 8.464 -6.060 11.980 1.00 81.94 95 ASP A N 1
ATOM 707 C CA . ASP A 1 95 ? 9.224 -5.286 11.002 1.00 81.94 95 ASP A CA 1
ATOM 708 C C . ASP A 1 95 ? 8.892 -3.802 11.171 1.00 81.94 95 ASP A C 1
ATOM 710 O O . ASP A 1 95 ? 7.773 -3.349 10.940 1.00 81.94 95 ASP A O 1
ATOM 714 N N . ALA A 1 96 ? 9.888 -3.034 11.606 1.00 80.88 96 ALA A N 1
ATOM 715 C CA . ALA A 1 96 ? 9.711 -1.629 11.933 1.00 80.88 96 ALA A CA 1
ATOM 716 C C . ALA A 1 96 ? 9.578 -0.709 10.705 1.00 80.88 96 ALA A C 1
ATOM 718 O O . ALA A 1 96 ? 9.373 0.492 10.888 1.00 80.88 96 ALA A O 1
ATOM 719 N N . ALA A 1 97 ? 9.735 -1.237 9.491 1.00 89.81 97 ALA A N 1
ATOM 720 C CA . ALA A 1 97 ? 9.593 -0.495 8.243 1.00 89.81 97 ALA A CA 1
ATOM 721 C C . ALA A 1 97 ? 8.404 -0.973 7.385 1.00 89.81 97 ALA A C 1
ATOM 723 O O . ALA A 1 97 ? 8.115 -0.351 6.359 1.00 89.81 97 ALA A O 1
ATOM 724 N N . LEU A 1 98 ? 7.693 -2.020 7.820 1.00 93.31 98 LEU A N 1
ATOM 725 C CA . LEU A 1 98 ? 6.467 -2.507 7.193 1.00 93.31 98 LEU A CA 1
ATOM 726 C C . LEU A 1 98 ? 5.241 -1.969 7.934 1.00 93.31 98 LEU A C 1
ATOM 728 O O . LEU A 1 98 ? 5.175 -1.994 9.164 1.00 93.31 98 LEU A O 1
ATOM 732 N N . TYR A 1 99 ? 4.240 -1.522 7.184 1.00 95.19 99 TYR A N 1
ATOM 733 C CA . TYR A 1 99 ? 3.010 -0.959 7.725 1.00 95.19 99 TYR A CA 1
ATOM 734 C C . TYR A 1 99 ? 1.780 -1.549 7.037 1.00 95.19 99 TYR A C 1
ATOM 736 O O . TYR A 1 99 ? 1.740 -1.646 5.812 1.00 95.19 99 TYR A O 1
ATOM 744 N N . ASP A 1 100 ? 0.751 -1.888 7.810 1.00 95.19 100 ASP A N 1
ATOM 745 C CA . ASP A 1 100 ? -0.563 -2.257 7.285 1.00 95.19 100 ASP A CA 1
ATOM 746 C C . ASP A 1 100 ? -1.410 -0.994 7.057 1.00 95.19 100 ASP A C 1
ATOM 748 O O . ASP A 1 100 ? -1.443 -0.071 7.884 1.00 95.19 100 ASP A O 1
ATOM 752 N N . LEU A 1 101 ? -2.137 -0.962 5.938 1.00 96.94 101 LEU A N 1
ATOM 753 C CA . LEU A 1 101 ? -3.163 0.046 5.692 1.00 96.94 101 LEU A CA 1
ATOM 754 C C . LEU A 1 101 ? -4.506 -0.411 6.256 1.00 96.94 101 LEU A C 1
ATOM 756 O O . LEU A 1 101 ? -4.964 -1.531 6.032 1.00 96.94 101 LEU A O 1
ATOM 760 N N . SER A 1 102 ? -5.191 0.502 6.941 1.00 97.06 102 SER A N 1
ATOM 761 C CA . SER A 1 102 ? -6.582 0.295 7.347 1.00 97.06 102 SER A CA 1
ATOM 762 C C . SER A 1 102 ? -7.510 0.158 6.133 1.00 97.06 102 SER A C 1
ATOM 764 O O . SER A 1 102 ? -7.187 0.589 5.022 1.00 97.06 102 SER A O 1
ATOM 766 N N . ALA A 1 103 ? -8.723 -0.359 6.352 1.00 97.12 103 ALA A N 1
ATOM 767 C CA . ALA A 1 103 ? -9.742 -0.434 5.304 1.00 97.12 103 ALA A CA 1
ATOM 768 C C . ALA A 1 103 ? -10.045 0.945 4.682 1.00 97.12 103 ALA A C 1
ATOM 770 O O . ALA A 1 103 ? -10.146 1.072 3.465 1.00 97.12 103 ALA A O 1
ATOM 771 N N . LYS A 1 104 ? -10.104 2.002 5.507 1.00 97.25 104 LYS A N 1
ATOM 772 C CA . LYS A 1 104 ? -10.327 3.383 5.049 1.00 97.25 104 LYS A CA 1
ATOM 773 C C . LYS A 1 104 ? -9.187 3.890 4.162 1.00 97.25 104 LYS A C 1
ATOM 775 O O . LYS A 1 104 ? -9.449 4.513 3.139 1.00 97.25 104 LYS A O 1
ATOM 780 N N . GLN A 1 105 ? -7.938 3.645 4.558 1.00 97.62 105 GLN A N 1
ATOM 781 C CA . GLN A 1 105 ? -6.756 4.038 3.782 1.00 97.62 105 GLN A CA 1
ATOM 782 C C . GLN A 1 105 ? -6.682 3.263 2.460 1.00 97.62 105 GLN A C 1
ATOM 784 O O . GLN A 1 105 ? -6.469 3.864 1.413 1.00 97.62 105 GLN A O 1
ATOM 789 N N . THR A 1 106 ? -6.937 1.954 2.497 1.00 97.44 106 THR A N 1
ATOM 790 C CA . THR A 1 106 ? -6.938 1.092 1.308 1.00 97.44 106 THR A CA 1
ATOM 791 C C . THR A 1 106 ? -8.005 1.521 0.303 1.00 97.44 106 THR A C 1
ATOM 793 O O . THR A 1 106 ? -7.697 1.720 -0.871 1.00 97.44 106 THR A O 1
ATOM 796 N N . GLN A 1 107 ? -9.244 1.732 0.761 1.00 97.00 107 GLN A N 1
ATOM 797 C CA . GLN A 1 107 ? -10.330 2.199 -0.101 1.00 97.00 107 GLN A CA 1
ATOM 798 C C . GLN A 1 107 ? -10.003 3.566 -0.715 1.00 97.00 107 GLN A C 1
ATOM 800 O O . GLN A 1 107 ? -10.209 3.764 -1.906 1.00 97.00 107 GLN A O 1
ATOM 805 N N . ALA A 1 108 ? -9.419 4.481 0.065 1.00 96.56 108 ALA A N 1
ATOM 806 C CA . ALA A 1 108 ? -9.053 5.804 -0.426 1.00 96.56 108 ALA A CA 1
ATOM 807 C C . ALA A 1 108 ? -8.021 5.776 -1.564 1.00 96.56 108 ALA A C 1
ATOM 809 O O . ALA A 1 108 ? -8.110 6.609 -2.463 1.00 96.56 108 ALA A O 1
ATOM 810 N N . ILE A 1 109 ? -7.060 4.845 -1.543 1.00 94.56 109 ILE A N 1
ATOM 811 C CA . ILE A 1 109 ? -6.113 4.681 -2.656 1.00 94.56 109 ILE A CA 1
ATOM 812 C C . ILE A 1 109 ? -6.847 4.154 -3.896 1.00 94.56 109 ILE A C 1
ATOM 814 O O . ILE A 1 109 ? -6.691 4.714 -4.978 1.00 94.56 109 ILE A O 1
ATOM 818 N N . ILE A 1 110 ? -7.691 3.130 -3.735 1.00 93.31 110 ILE A N 1
ATOM 819 C CA . ILE A 1 110 ? -8.454 2.525 -4.841 1.00 93.31 110 ILE A CA 1
ATOM 820 C C . ILE A 1 110 ? -9.392 3.547 -5.497 1.00 93.31 110 ILE A C 1
ATOM 822 O O . ILE A 1 110 ? -9.491 3.595 -6.721 1.00 93.31 110 ILE A O 1
ATOM 826 N N . ASP A 1 111 ? -10.041 4.399 -4.706 1.00 93.00 111 ASP A N 1
ATOM 827 C CA . ASP A 1 111 ? -10.940 5.444 -5.209 1.00 93.00 111 ASP A CA 1
ATOM 828 C C . ASP A 1 111 ? -10.207 6.530 -6.011 1.00 93.00 111 ASP A C 1
ATOM 830 O O . ASP A 1 111 ? -10.832 7.236 -6.797 1.00 93.00 111 ASP A O 1
ATOM 834 N N . LYS A 1 112 ? -8.892 6.689 -5.807 1.00 87.25 112 LYS A N 1
ATOM 835 C CA . LYS A 1 112 ? -8.045 7.639 -6.545 1.00 87.25 112 LYS A CA 1
ATOM 836 C C . LYS A 1 112 ? -7.383 7.041 -7.784 1.00 87.25 112 LYS A C 1
ATOM 838 O O . LYS A 1 112 ? -6.812 7.798 -8.559 1.00 87.25 112 LYS A O 1
ATOM 843 N N . ALA A 1 113 ? -7.466 5.725 -7.963 1.00 74.50 113 ALA A N 1
ATOM 844 C CA . ALA A 1 113 ? -6.948 5.018 -9.133 1.00 74.50 113 ALA A CA 1
ATOM 845 C C . ALA A 1 113 ? -7.965 4.926 -10.292 1.00 74.50 113 ALA A C 1
ATOM 847 O O . ALA A 1 113 ? -7.657 4.333 -11.323 1.00 74.50 113 ALA A O 1
ATOM 848 N N . ARG A 1 114 ? -9.176 5.466 -10.107 1.00 58.66 114 ARG A N 1
ATOM 849 C CA . ARG A 1 114 ? -10.249 5.553 -11.109 1.00 58.66 114 ARG A CA 1
ATOM 850 C C . ARG A 1 114 ? -10.317 6.954 -11.695 1.00 58.66 114 ARG A C 1
ATOM 852 O O . ARG A 1 114 ? -10.629 7.042 -12.900 1.00 58.66 114 ARG A O 1
#

Foldseek 3Di:
DDDDPPPPCPDPCDPPQWDDDDQWIWHADPQRKIKIKGKDDPVCVVKIKMKIWIDHPPDPFTWIKMFIPDADPPDFDWDDDPNDTPGGFDADPPPRRMTTDDSSRRVVVVVVVD

Radius of gyration: 17.62 Å; chains: 1; bounding box: 32×66×36 Å

Sequence (114 aa):
MLSLPALAGYGTPSKDSGFVQDDWQVVCDNTRTCRVAGYSSDASIDKPVSVLFTVSPKVALPKAQIQLASKVSKDKAELWLNNKNYGTLQPAGSDAALYDLSAKQTQAIIDKAR

Secondary structure (DSSP, 8-state):
--------------TTSEEEETTEEEEE-TTS-EEEEEE--GGGTTS-EEEEEEE-TT-SS-EEEEEESSPPSSSPPEEEETTEEEEEPEE-TT-TTEEEPPHHHHHHHHHH--

pLDDT: mean 83.66, std 17.48, range [38.34, 98.0]